Protein AF-A0A6G8P174-F1 (afdb_monomer_lite)

pLDDT: mean 91.06, std 7.45, range [60.12, 97.44]

Foldseek 3Di:
DQLLVQFQVVCVVVVVQPVWFWFKDDPSDTPDTDNDPDCCVPDDPRIDIAINVGDD

Radius of gyration: 10.34 Å; chains: 1; bounding box: 24×21×23 Å

Secondary structure (DSSP, 8-state):
--HHHHHHHHHHHHT-TT--SEEEEETTEEEEEESS---GGGSPTT-EEE-TTS--

Structure (mmCIF, N/CA/C/O backbone):
data_AF-A0A6G8P174-F1
#
_entry.id   AF-A0A6G8P174-F1
#
loop_
_atom_site.group_PDB
_atom_site.id
_atom_site.type_symbol
_atom_site.label_atom_id
_atom_site.label_alt_id
_atom_site.label_comp_id
_atom_site.label_asym_id
_atom_site.label_entity_id
_atom_site.label_seq_id
_atom_site.pdbx_PDB_ins_code
_atom_site.Cartn_x
_atom_site.Cartn_y
_atom_site.Cartn_z
_atom_site.occupancy
_atom_site.B_iso_or_equiv
_atom_site.auth_seq_id
_atom_site.auth_comp_id
_atom_site.auth_asym_id
_atom_site.auth_atom_id
_atom_site.pdbx_PDB_model_num
ATOM 1 N N . MET A 1 1 ? 1.184 -11.902 10.163 1.00 60.12 1 MET A N 1
ATOM 2 C CA . MET A 1 1 ? 0.018 -11.000 9.977 1.00 60.12 1 MET A CA 1
ATOM 3 C C . MET A 1 1 ? -0.264 -10.870 8.486 1.00 60.12 1 MET A C 1
ATOM 5 O O . MET A 1 1 ? 0.676 -10.957 7.711 1.00 60.12 1 MET A O 1
ATOM 9 N N . LYS A 1 2 ? -1.525 -10.725 8.055 1.00 88.62 2 LYS A N 1
ATOM 10 C CA . LYS A 1 2 ? -1.845 -10.535 6.625 1.00 88.62 2 LYS A CA 1
ATOM 11 C C . LYS A 1 2 ? -1.345 -9.148 6.188 1.00 88.62 2 LYS A C 1
ATOM 13 O O . LYS A 1 2 ? -1.724 -8.176 6.831 1.00 88.62 2 LYS A O 1
ATOM 18 N N . LEU A 1 3 ? -0.544 -9.049 5.120 1.00 93.38 3 LEU A N 1
ATOM 19 C CA . LEU A 1 3 ? 0.041 -7.788 4.607 1.00 93.38 3 LEU A CA 1
ATOM 20 C C . LEU A 1 3 ? -1.003 -6.670 4.425 1.00 93.38 3 LEU A C 1
ATOM 22 O O . LEU A 1 3 ? -0.748 -5.513 4.738 1.00 93.38 3 LEU A O 1
ATOM 26 N N . ILE A 1 4 ? -2.223 -7.043 4.027 1.00 95.62 4 ILE A N 1
ATOM 27 C CA . ILE A 1 4 ? -3.378 -6.142 3.903 1.00 95.62 4 ILE A CA 1
ATOM 28 C C . ILE A 1 4 ? -3.685 -5.411 5.219 1.00 95.62 4 ILE A C 1
ATOM 30 O O . ILE A 1 4 ? -3.982 -4.220 5.212 1.00 95.62 4 ILE A O 1
ATOM 34 N N . ALA A 1 5 ? -3.603 -6.102 6.359 1.00 96.19 5 ALA A N 1
ATOM 35 C CA . ALA A 1 5 ? -3.854 -5.494 7.663 1.00 96.19 5 ALA A CA 1
ATOM 36 C C . ALA A 1 5 ? -2.757 -4.485 8.034 1.00 96.19 5 ALA A C 1
ATOM 38 O O . ALA A 1 5 ? -3.064 -3.443 8.605 1.00 96.19 5 ALA A O 1
ATOM 39 N N . VAL A 1 6 ? -1.501 -4.769 7.670 1.00 96.50 6 VAL A N 1
ATOM 40 C CA . VAL A 1 6 ? -0.376 -3.844 7.873 1.00 96.50 6 VAL A CA 1
ATOM 41 C C . VAL A 1 6 ? -0.565 -2.585 7.021 1.00 96.50 6 VAL A C 1
ATOM 43 O O . VAL A 1 6 ? -0.491 -1.476 7.544 1.00 96.50 6 VAL A O 1
ATOM 46 N N . ALA A 1 7 ? -0.906 -2.747 5.739 1.00 96.69 7 ALA A N 1
ATOM 47 C CA . ALA A 1 7 ? -1.168 -1.631 4.833 1.00 96.69 7 ALA A CA 1
ATOM 48 C C . ALA A 1 7 ? -2.342 -0.751 5.300 1.00 96.69 7 ALA A C 1
ATOM 50 O O . ALA A 1 7 ? -2.231 0.475 5.300 1.00 96.69 7 ALA A O 1
ATOM 51 N N . ARG A 1 8 ? -3.455 -1.363 5.733 1.00 96.00 8 ARG A N 1
ATOM 52 C CA . ARG A 1 8 ? -4.620 -0.630 6.262 1.00 96.00 8 ARG A CA 1
ATOM 53 C C . ARG A 1 8 ? -4.276 0.156 7.519 1.00 96.00 8 ARG A C 1
ATOM 55 O O . ARG A 1 8 ? -4.540 1.353 7.566 1.00 96.00 8 ARG A O 1
ATOM 62 N N . ARG A 1 9 ? -3.618 -0.490 8.483 1.00 96.44 9 ARG A N 1
ATOM 63 C CA . ARG A 1 9 ? -3.196 0.155 9.728 1.00 96.44 9 ARG A CA 1
ATOM 64 C C . ARG A 1 9 ? -2.286 1.354 9.463 1.00 96.44 9 ARG A C 1
ATOM 66 O O . ARG A 1 9 ? -2.516 2.423 10.013 1.00 96.44 9 ARG A O 1
ATOM 73 N N . TRP A 1 10 ? -1.304 1.205 8.572 1.00 97.00 10 TRP A N 1
ATOM 74 C CA . TRP A 1 10 ? -0.424 2.315 8.209 1.00 97.00 10 TRP A CA 1
ATOM 75 C C . TRP A 1 10 ? -1.211 3.492 7.623 1.00 97.00 10 TRP A C 1
ATOM 77 O O . TRP A 1 10 ? -0.964 4.638 7.994 1.00 97.00 10 TRP A O 1
ATOM 87 N N . ARG A 1 11 ? -2.194 3.238 6.747 1.00 97.12 11 ARG A N 1
ATOM 88 C CA . ARG A 1 11 ? -3.035 4.306 6.179 1.00 97.12 11 ARG A CA 1
ATOM 89 C C . ARG A 1 11 ? -3.830 5.045 7.248 1.00 97.12 11 ARG A C 1
ATOM 91 O O . ARG A 1 11 ? -3.902 6.269 7.185 1.00 97.12 11 ARG A O 1
ATOM 98 N N . GLU A 1 12 ? -4.416 4.321 8.195 1.00 96.88 12 GLU A N 1
ATOM 99 C CA . GLU A 1 12 ? -5.171 4.896 9.313 1.00 96.88 12 GLU A CA 1
ATOM 100 C C . GLU A 1 12 ? -4.269 5.768 10.195 1.00 96.88 12 GLU A C 1
ATOM 102 O O . GLU A 1 12 ? -4.576 6.937 10.420 1.00 96.88 12 GLU A O 1
ATOM 107 N N . GLU A 1 13 ? -3.118 5.236 10.612 1.00 97.44 13 GLU A N 1
ATOM 108 C CA . GLU A 1 13 ? -2.172 5.923 11.503 1.00 97.44 13 GLU A CA 1
ATOM 109 C C . GLU A 1 13 ? -1.518 7.153 10.848 1.00 97.44 13 GLU A C 1
ATOM 111 O O . GLU A 1 13 ? -1.194 8.116 11.539 1.00 97.44 13 GLU A O 1
ATOM 116 N N . ASN A 1 14 ? -1.355 7.155 9.520 1.00 96.75 14 ASN A N 1
ATOM 117 C CA . ASN A 1 14 ? -0.689 8.237 8.784 1.00 96.75 14 ASN A CA 1
ATOM 118 C C . ASN A 1 14 ? -1.665 9.192 8.063 1.00 96.75 14 ASN A C 1
ATOM 120 O O . ASN A 1 14 ? -1.226 10.147 7.421 1.00 96.75 14 ASN A O 1
ATOM 124 N N . GLY A 1 15 ? -2.982 8.957 8.126 1.00 96.25 15 GLY A N 1
ATOM 125 C CA . GLY A 1 15 ? -3.991 9.811 7.479 1.00 96.25 15 GLY A CA 1
ATOM 126 C C . GLY A 1 15 ? -4.076 9.672 5.950 1.00 96.25 15 GLY A C 1
ATOM 127 O O . GLY A 1 15 ? -4.416 10.634 5.256 1.00 96.25 15 GLY A O 1
ATOM 128 N N . TYR A 1 16 ? -3.771 8.483 5.419 1.00 96.31 16 TYR A N 1
ATOM 129 C CA . TYR A 1 16 ? -3.791 8.139 3.985 1.00 96.31 16 TYR A CA 1
ATOM 130 C C . TYR A 1 16 ? -4.996 7.280 3.567 1.00 96.31 16 TYR A C 1
ATOM 132 O O . TYR A 1 16 ? -5.004 6.691 2.483 1.00 96.31 16 TYR A O 1
ATOM 140 N N . VAL A 1 17 ? -6.022 7.198 4.414 1.00 95.50 17 VAL A N 1
ATOM 141 C CA . VAL A 1 17 ? -7.314 6.599 4.054 1.00 95.50 17 VAL A CA 1
ATOM 142 C C . VAL A 1 17 ? -7.996 7.461 2.987 1.00 95.50 17 VAL A C 1
ATOM 144 O O . VAL A 1 17 ? -8.064 8.681 3.133 1.00 95.50 17 VAL A O 1
ATOM 147 N N . GLY A 1 18 ? -8.492 6.839 1.915 1.00 95.00 18 GLY A N 1
ATOM 148 C CA . GLY A 1 18 ? -9.206 7.522 0.831 1.00 95.00 18 GLY A CA 1
ATOM 149 C C . GLY A 1 18 ? -8.302 8.315 -0.115 1.00 95.00 18 GLY A C 1
ATOM 150 O O . GLY A 1 18 ? -8.793 9.122 -0.903 1.00 95.00 18 GLY A O 1
ATOM 151 N N . ARG A 1 19 ? -6.976 8.143 -0.022 1.00 94.12 19 ARG A N 1
ATOM 152 C CA . ARG A 1 19 ? -6.000 8.847 -0.874 1.00 94.12 19 ARG A CA 1
ATOM 153 C C . ARG A 1 19 ? -5.576 8.024 -2.090 1.00 94.12 19 ARG A C 1
ATOM 155 O O . ARG A 1 19 ? -4.777 8.506 -2.894 1.00 94.12 19 ARG A O 1
ATOM 162 N N . GLY A 1 20 ? -6.082 6.797 -2.222 1.00 93.06 20 GLY A N 1
ATOM 163 C CA . GLY A 1 20 ? -5.702 5.877 -3.284 1.00 93.06 20 GLY A CA 1
ATOM 164 C C . GLY A 1 20 ? -4.230 5.469 -3.194 1.00 93.06 20 GLY A C 1
ATOM 165 O O . GLY A 1 20 ? -3.629 5.411 -2.110 1.00 93.06 20 GLY A O 1
ATOM 166 N N . GLY A 1 21 ? -3.640 5.164 -4.349 1.00 93.62 21 GLY A N 1
ATOM 167 C CA . GLY A 1 21 ? -2.259 4.696 -4.440 1.00 93.62 21 GLY A CA 1
ATOM 168 C C . GLY A 1 21 ? -2.042 3.328 -3.795 1.00 93.62 21 GLY A C 1
ATOM 169 O O . GLY A 1 21 ? -2.992 2.638 -3.420 1.00 93.62 21 GLY A O 1
ATOM 170 N N . VAL A 1 22 ? -0.777 2.958 -3.619 1.00 94.62 22 VAL A N 1
ATOM 171 C CA . VAL A 1 22 ? -0.367 1.672 -3.049 1.00 94.62 22 VAL A CA 1
ATOM 172 C C . VAL A 1 22 ? 0.605 1.850 -1.888 1.00 94.62 22 VAL A C 1
ATOM 174 O O . VAL A 1 22 ? 1.417 2.774 -1.880 1.00 94.62 22 VAL A O 1
ATOM 177 N N . ILE A 1 23 ? 0.527 0.944 -0.918 1.00 95.38 23 ILE A N 1
ATOM 178 C CA . ILE A 1 23 ? 1.523 0.771 0.143 1.00 95.38 23 ILE A CA 1
ATOM 179 C C . ILE A 1 23 ? 2.477 -0.333 -0.282 1.00 95.38 23 ILE A C 1
ATOM 181 O O . ILE A 1 23 ? 2.027 -1.426 -0.602 1.00 95.38 23 ILE A O 1
ATOM 185 N N . VAL A 1 24 ? 3.776 -0.066 -0.274 1.00 94.06 24 VAL A N 1
ATOM 186 C CA . VAL A 1 24 ? 4.800 -1.059 -0.609 1.00 94.06 24 VAL A CA 1
ATOM 187 C C . VAL A 1 24 ? 5.345 -1.654 0.675 1.00 94.06 24 VAL A C 1
ATOM 189 O O . VAL A 1 24 ? 5.833 -0.922 1.539 1.00 94.06 24 VAL A O 1
ATOM 192 N N . LEU A 1 25 ? 5.262 -2.976 0.790 1.00 94.88 25 LEU A N 1
ATOM 193 C CA . LEU A 1 25 ? 5.797 -3.741 1.905 1.00 94.88 25 LEU A CA 1
ATOM 194 C C . LEU A 1 25 ? 6.958 -4.611 1.442 1.00 94.88 25 LEU A C 1
ATOM 196 O O . LEU A 1 25 ? 6.895 -5.207 0.370 1.00 94.88 25 LEU A O 1
ATOM 200 N N . PHE A 1 26 ? 7.977 -4.733 2.283 1.00 94.19 26 PHE A N 1
ATOM 201 C CA . PHE A 1 26 ? 9.086 -5.664 2.107 1.00 94.19 26 PHE A CA 1
ATOM 202 C C . PHE A 1 26 ? 9.289 -6.424 3.416 1.00 94.19 26 PHE A C 1
ATOM 204 O O . PHE A 1 26 ? 9.295 -5.809 4.477 1.00 94.19 26 PHE A O 1
ATOM 211 N N . GLU A 1 27 ? 9.340 -7.756 3.344 1.00 93.44 27 GLU A N 1
ATOM 212 C CA . GLU A 1 27 ? 9.454 -8.653 4.511 1.00 93.44 27 GLU A CA 1
ATOM 213 C C . GLU A 1 27 ? 8.429 -8.403 5.641 1.00 93.44 27 GLU A C 1
ATOM 215 O O . GLU A 1 27 ? 8.622 -8.803 6.784 1.00 93.44 27 GLU A O 1
ATOM 220 N N . GLY A 1 28 ? 7.278 -7.809 5.306 1.00 92.50 28 GLY A N 1
ATOM 221 C CA . GLY A 1 28 ? 6.198 -7.512 6.252 1.00 92.50 28 GLY A CA 1
ATOM 222 C C . GLY A 1 28 ? 6.163 -6.071 6.764 1.00 92.50 28 GLY A C 1
ATOM 223 O O . GLY A 1 28 ? 5.157 -5.696 7.365 1.00 92.50 28 GLY A O 1
ATOM 224 N N . ASP A 1 29 ? 7.175 -5.259 6.455 1.00 94.12 29 ASP A N 1
ATOM 225 C CA . ASP A 1 29 ? 7.283 -3.867 6.894 1.00 94.12 29 ASP A CA 1
ATOM 226 C C . ASP A 1 29 ? 6.970 -2.876 5.775 1.00 94.12 29 ASP A C 1
ATOM 228 O O . ASP A 1 29 ? 7.351 -3.069 4.617 1.00 94.12 29 ASP A O 1
ATOM 232 N N . VAL A 1 30 ? 6.291 -1.779 6.126 1.00 95.06 30 VAL A N 1
ATOM 233 C CA . VAL A 1 30 ? 5.975 -0.702 5.181 1.00 95.06 30 VAL A CA 1
ATOM 234 C C . VAL A 1 30 ? 7.241 0.070 4.835 1.00 95.06 30 VAL A C 1
ATOM 236 O O . VAL A 1 30 ? 7.856 0.688 5.698 1.00 95.06 30 VAL A O 1
ATOM 239 N N . GLN A 1 31 ? 7.587 0.078 3.551 1.00 93.12 31 GLN A N 1
ATOM 240 C CA . GLN A 1 31 ? 8.715 0.839 3.021 1.00 93.12 31 GLN A CA 1
ATOM 241 C C . GLN A 1 31 ? 8.276 2.220 2.535 1.00 93.12 31 GLN A C 1
ATOM 243 O O . GLN A 1 31 ? 8.975 3.212 2.737 1.00 93.12 31 GLN A O 1
ATOM 248 N N . SER A 1 32 ? 7.125 2.301 1.859 1.00 91.56 32 SER A N 1
ATOM 249 C CA . SER A 1 32 ? 6.659 3.561 1.281 1.00 91.56 32 SER A CA 1
ATOM 250 C C . SER A 1 32 ? 5.190 3.536 0.858 1.00 91.56 32 SER A C 1
ATOM 252 O O . SER A 1 32 ? 4.568 2.475 0.768 1.00 91.56 32 SER A O 1
ATOM 254 N N . TRP A 1 33 ? 4.665 4.715 0.527 1.00 94.12 33 TRP A N 1
ATOM 2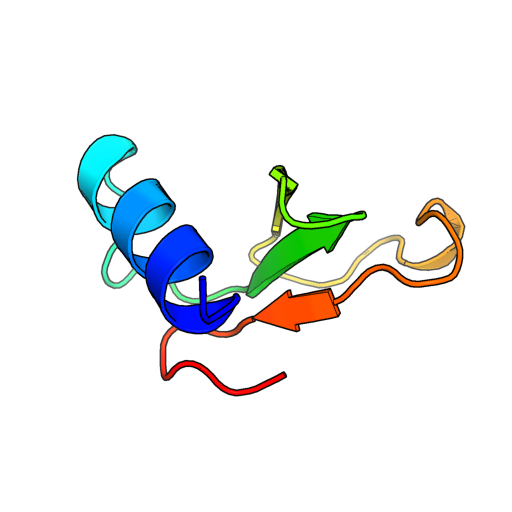55 C CA . TRP A 1 33 ? 3.395 4.903 -0.174 1.00 94.12 33 TRP A CA 1
ATOM 256 C C . TRP A 1 33 ? 3.635 5.636 -1.494 1.00 94.12 33 TRP A C 1
ATOM 258 O O . TRP A 1 33 ? 4.391 6.607 -1.539 1.00 94.12 33 TRP A O 1
ATOM 268 N N . PHE A 1 34 ? 2.938 5.218 -2.551 1.00 91.81 34 PHE A N 1
ATOM 269 C CA . PHE A 1 34 ? 2.981 5.874 -3.857 1.00 91.81 34 PHE A CA 1
ATOM 270 C C . PHE A 1 34 ? 1.574 6.100 -4.408 1.00 91.81 34 PHE A C 1
ATOM 272 O O . PHE A 1 34 ? 0.790 5.160 -4.517 1.00 91.81 34 PHE A O 1
ATOM 279 N N . ASN A 1 35 ? 1.266 7.326 -4.847 1.00 90.25 35 ASN A N 1
A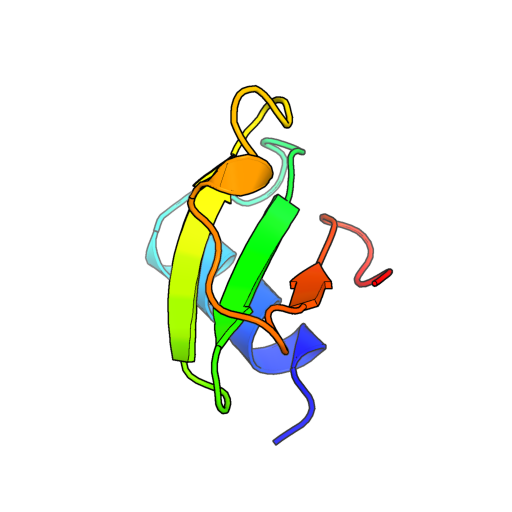TOM 280 C CA . ASN A 1 35 ? 0.032 7.612 -5.594 1.00 90.25 35 ASN A CA 1
ATOM 281 C C . ASN A 1 35 ? 0.070 7.096 -7.043 1.00 90.25 35 ASN A C 1
ATOM 283 O O . ASN A 1 35 ? -0.968 6.816 -7.630 1.00 90.25 35 ASN A O 1
ATOM 287 N N . THR A 1 36 ? 1.268 6.994 -7.617 1.00 82.69 36 THR A N 1
ATOM 288 C CA . THR A 1 36 ? 1.556 6.496 -8.962 1.00 82.69 36 THR A CA 1
ATOM 289 C C . THR A 1 36 ? 2.891 5.763 -8.922 1.00 82.69 36 THR A C 1
ATOM 291 O O . THR A 1 36 ? 3.851 6.252 -8.325 1.00 82.69 36 THR A O 1
ATO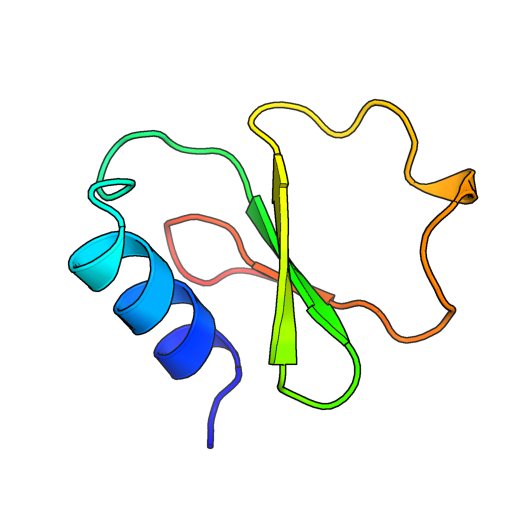M 294 N N . LEU A 1 37 ? 2.962 4.588 -9.546 1.00 78.06 37 LEU A N 1
ATOM 295 C CA . LEU A 1 37 ? 4.194 3.809 -9.648 1.00 78.06 37 LEU A CA 1
ATOM 296 C C . LEU A 1 37 ? 5.124 4.480 -10.658 1.00 78.06 37 LEU A C 1
ATOM 298 O O . LEU A 1 37 ? 4.925 4.339 -11.861 1.00 78.06 37 LEU A O 1
ATOM 302 N N . ARG A 1 38 ? 6.095 5.262 -10.179 1.00 72.19 38 ARG A N 1
ATOM 303 C CA . ARG A 1 38 ? 7.018 5.994 -11.063 1.00 72.19 38 ARG A CA 1
ATOM 304 C C . ARG A 1 38 ? 8.392 5.345 -11.201 1.00 72.19 38 ARG A C 1
ATOM 306 O O . ARG A 1 38 ? 8.994 5.497 -12.253 1.00 72.19 38 ARG A O 1
ATOM 313 N N . ASN A 1 39 ? 8.850 4.592 -10.197 1.00 73.88 39 ASN A N 1
ATOM 314 C CA . ASN A 1 39 ? 10.192 3.993 -10.187 1.00 73.88 39 ASN A CA 1
ATOM 315 C C . ASN A 1 39 ? 10.212 2.624 -9.475 1.00 73.88 39 ASN A C 1
ATOM 317 O O . ASN A 1 39 ? 10.818 2.488 -8.410 1.00 73.88 39 ASN A O 1
ATOM 321 N N . PRO A 1 40 ? 9.528 1.598 -10.016 1.00 73.00 40 PRO A N 1
ATOM 322 C CA . PRO A 1 40 ? 9.565 0.251 -9.443 1.00 73.00 40 PRO A CA 1
ATOM 323 C C . PRO A 1 40 ? 10.949 -0.410 -9.567 1.00 73.00 40 PRO A C 1
ATOM 325 O O . PRO A 1 40 ? 11.246 -1.347 -8.837 1.00 73.00 40 PRO A O 1
ATOM 328 N N . GLU A 1 41 ? 11.823 0.091 -10.447 1.00 79.44 41 GLU A N 1
ATOM 329 C CA . GLU A 1 41 ? 13.180 -0.437 -10.647 1.00 79.44 41 GLU A CA 1
ATOM 330 C C . GLU A 1 41 ? 14.101 -0.317 -9.419 1.00 79.44 41 GLU A C 1
ATOM 332 O O . GLU A 1 41 ? 15.104 -1.017 -9.337 1.00 79.44 41 GLU A O 1
ATOM 337 N N . HIS A 1 42 ? 13.767 0.548 -8.456 1.00 80.06 42 HIS A N 1
ATOM 338 C CA . HIS A 1 42 ? 14.529 0.719 -7.212 1.00 80.06 42 HIS A CA 1
ATOM 339 C C . HIS A 1 42 ? 13.976 -0.129 -6.060 1.00 80.06 42 HIS A C 1
ATOM 341 O O . HIS A 1 42 ? 14.428 -0.009 -4.920 1.00 80.06 42 HIS A O 1
ATOM 347 N N . TRP A 1 43 ? 12.957 -0.947 -6.320 1.00 86.81 43 TRP A N 1
ATOM 348 C CA . TRP A 1 43 ? 12.360 -1.783 -5.292 1.00 86.81 43 TRP A CA 1
ATOM 349 C C . TRP A 1 43 ? 13.198 -3.031 -5.067 1.00 86.81 43 TRP A C 1
ATOM 351 O O . TRP A 1 43 ? 13.739 -3.625 -5.999 1.00 86.81 43 TRP A 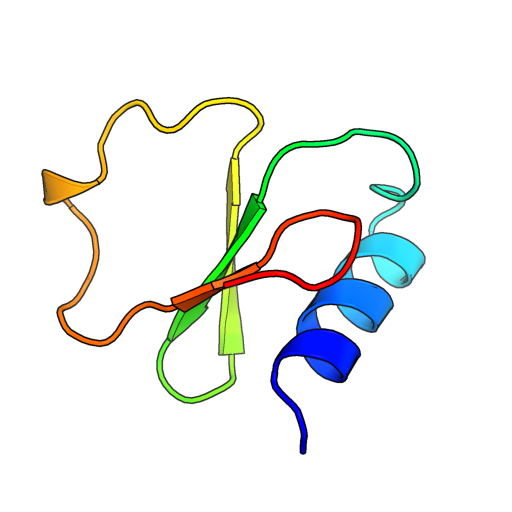O 1
ATOM 361 N N . GLN A 1 44 ? 13.268 -3.453 -3.808 1.00 86.62 44 GLN A N 1
ATOM 362 C CA . GLN A 1 44 ? 13.896 -4.721 -3.478 1.00 86.62 44 GLN A CA 1
ATOM 363 C C . GLN A 1 44 ? 13.044 -5.879 -4.034 1.00 86.62 44 GLN A C 1
ATOM 365 O O . GLN A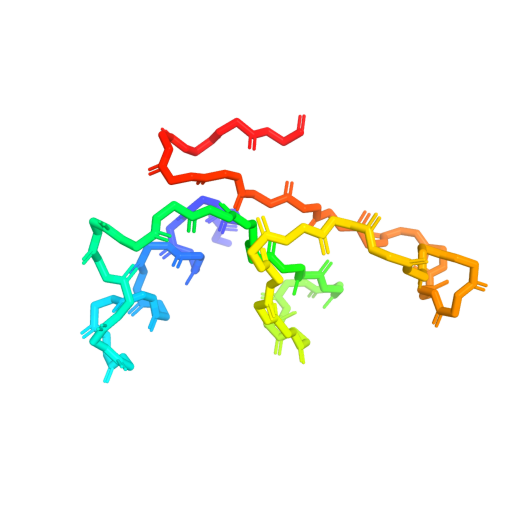 1 44 ? 11.812 -5.843 -3.930 1.00 86.62 44 GLN A O 1
ATOM 370 N N . PRO A 1 45 ? 13.659 -6.913 -4.638 1.00 90.19 45 PRO A N 1
ATOM 371 C CA . PRO A 1 45 ? 12.934 -8.106 -5.060 1.00 90.19 45 PRO A CA 1
ATOM 372 C C . PRO A 1 45 ? 12.142 -8.711 -3.898 1.00 90.19 45 PRO A C 1
ATOM 374 O O . PRO A 1 45 ? 12.689 -8.912 -2.822 1.00 90.19 45 PRO A O 1
ATOM 377 N N . GLY A 1 46 ? 10.860 -9.015 -4.116 1.00 90.62 46 GLY A N 1
ATOM 378 C CA . GLY A 1 46 ? 9.965 -9.511 -3.061 1.00 90.62 46 GLY A CA 1
ATOM 379 C C . GLY A 1 46 ? 9.104 -8.434 -2.395 1.00 90.62 46 GLY A C 1
ATOM 380 O O . GLY A 1 46 ? 8.303 -8.761 -1.521 1.00 90.62 46 GLY A O 1
ATOM 381 N N . CYS A 1 47 ? 9.210 -7.172 -2.823 1.00 92.81 47 CYS A N 1
ATOM 382 C CA . CYS A 1 47 ? 8.232 -6.150 -2.466 1.00 92.81 47 CYS A CA 1
ATOM 383 C C . CYS A 1 47 ? 6.815 -6.534 -2.919 1.00 92.81 47 CYS A C 1
ATOM 385 O O . CYS A 1 47 ? 6.609 -7.010 -4.036 1.00 92.81 47 CYS A O 1
ATOM 387 N N . VAL A 1 48 ? 5.831 -6.241 -2.070 1.00 92.88 48 VAL A N 1
ATOM 388 C CA . VAL A 1 48 ? 4.402 -6.376 -2.371 1.00 92.88 48 VAL A CA 1
ATOM 389 C C . VAL A 1 48 ? 3.759 -5.001 -2.254 1.00 92.88 48 VAL A C 1
ATOM 391 O O . VAL A 1 48 ? 3.805 -4.379 -1.194 1.00 92.88 48 VAL A O 1
ATOM 394 N N . ALA A 1 49 ? 3.167 -4.517 -3.341 1.00 94.06 49 ALA A N 1
ATOM 395 C CA . ALA A 1 49 ? 2.333 -3.323 -3.318 1.00 94.06 49 ALA A CA 1
ATOM 396 C C . ALA A 1 49 ? 0.913 -3.718 -2.904 1.00 94.06 49 ALA A C 1
ATOM 398 O O . ALA A 1 49 ? 0.439 -4.753 -3.336 1.00 94.06 49 ALA A O 1
ATOM 399 N N . ILE A 1 50 ? 0.240 -2.930 -2.070 1.00 94.75 50 ILE A N 1
ATOM 400 C CA . ILE A 1 50 ? -1.145 -3.164 -1.650 1.00 94.75 50 ILE A CA 1
ATOM 401 C C . ILE A 1 50 ? -1.960 -1.899 -1.920 1.00 94.75 50 ILE A C 1
ATOM 403 O O . ILE A 1 50 ? -1.665 -0.836 -1.360 1.00 94.75 50 ILE A O 1
ATOM 407 N N . ASP A 1 51 ? -2.975 -2.004 -2.779 1.00 94.50 51 ASP A N 1
ATOM 408 C CA . ASP A 1 51 ? -3.911 -0.913 -3.061 1.00 94.50 51 ASP A CA 1
ATOM 409 C C . ASP A 1 51 ? -4.838 -0.621 -1.864 1.00 94.50 51 ASP A C 1
ATOM 411 O O . ASP A 1 51 ? -4.770 -1.249 -0.805 1.00 94.50 51 ASP A O 1
ATOM 415 N N . GLU A 1 52 ? -5.685 0.396 -1.996 1.00 93.38 52 GLU A N 1
ATOM 416 C CA . GLU A 1 52 ? -6.596 0.802 -0.919 1.00 93.38 52 GLU A CA 1
ATOM 417 C C . GLU A 1 52 ? -7.687 -0.241 -0.610 1.00 93.38 52 GLU A C 1
ATOM 419 O O . GLU A 1 52 ? -8.115 -0.366 0.539 1.00 93.38 52 GLU A O 1
ATOM 424 N N . ASP A 1 53 ? -8.068 -1.055 -1.595 1.00 92.69 53 ASP A N 1
ATOM 425 C CA . ASP A 1 53 ? -9.036 -2.140 -1.423 1.00 92.69 53 ASP A CA 1
ATOM 426 C C . ASP A 1 53 ? -8.396 -3.401 -0.812 1.00 92.69 53 ASP A C 1
ATOM 428 O O . ASP A 1 53 ? -9.096 -4.282 -0.299 1.00 92.69 53 ASP A O 1
ATOM 432 N N . GLY A 1 54 ? -7.063 -3.472 -0.794 1.00 91.88 54 GLY A N 1
ATOM 433 C CA . GLY A 1 54 ? -6.286 -4.595 -0.282 1.00 91.88 54 GLY A CA 1
ATOM 434 C C . GLY A 1 54 ? -5.862 -5.601 -1.353 1.00 91.88 54 GLY A C 1
ATOM 435 O O . GLY A 1 54 ? -5.568 -6.746 -1.009 1.00 91.88 54 GLY A O 1
ATOM 436 N N . ARG A 1 55 ? -5.849 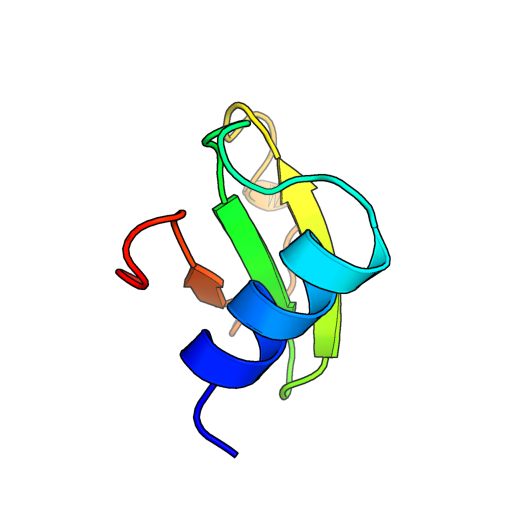-5.212 -2.632 1.00 93.06 55 ARG A N 1
ATOM 437 C CA . ARG A 1 55 ? -5.321 -6.030 -3.733 1.00 93.06 55 ARG A CA 1
ATOM 438 C C . ARG A 1 55 ? -3.816 -5.827 -3.860 1.00 93.06 55 ARG A C 1
ATOM 440 O O . ARG A 1 55 ? -3.329 -4.718 -3.642 1.00 93.06 55 ARG A O 1
ATOM 447 N N . SER A 1 56 ? -3.113 -6.905 -4.196 1.00 88.31 56 SER A N 1
ATOM 448 C CA . SER A 1 56 ? -1.657 -6.951 -4.357 1.00 88.31 56 SER A CA 1
ATOM 449 C C . SER A 1 56 ? -1.227 -7.090 -5.803 1.00 88.31 56 SER A C 1
ATOM 451 O O . SER A 1 56 ? -1.819 -7.989 -6.444 1.00 88.31 56 SER A O 1
#

Sequence (56 aa):
MKLIAVARRWREENGYVGRGGVIVLFEGDVQSWFNTLRNPEHWQPGCVAIDEDGRS